Protein AF-A0A356EK25-F1 (afdb_monomer_lite)

pLDDT: mean 81.7, std 11.75, range [41.72, 95.06]

Structure (mmCIF, N/CA/C/O backbone):
data_AF-A0A356EK25-F1
#
_entry.id   AF-A0A356EK25-F1
#
loop_
_atom_site.group_PDB
_atom_site.id
_atom_site.type_symbol
_atom_site.label_atom_id
_atom_site.label_alt_id
_atom_site.label_comp_id
_atom_site.label_asym_id
_atom_site.label_entity_id
_atom_site.label_seq_id
_atom_site.pdbx_PDB_ins_code
_atom_site.Cartn_x
_atom_site.Cartn_y
_atom_site.Cartn_z
_atom_site.occupancy
_atom_site.B_iso_or_equiv
_atom_site.auth_seq_id
_atom_site.auth_comp_id
_atom_site.auth_asym_id
_atom_site.auth_atom_id
_atom_site.pdbx_PDB_model_num
ATOM 1 N N . MET A 1 1 ? -56.259 -15.141 63.882 1.00 41.72 1 MET A N 1
ATOM 2 C CA . MET A 1 1 ? -55.338 -15.863 62.978 1.00 41.72 1 MET A CA 1
ATOM 3 C C . MET A 1 1 ? -54.551 -14.842 62.180 1.00 41.72 1 MET A C 1
ATOM 5 O O . MET A 1 1 ? -55.147 -13.932 61.617 1.00 41.72 1 MET A O 1
ATOM 9 N N . ALA A 1 2 ? -53.227 -14.909 62.293 1.00 43.44 2 ALA A N 1
ATOM 10 C CA . ALA A 1 2 ? -52.304 -13.825 61.994 1.00 43.44 2 ALA A CA 1
ATOM 11 C C . ALA A 1 2 ? -52.227 -13.483 60.498 1.00 43.44 2 ALA A C 1
ATOM 13 O O . ALA A 1 2 ? -52.036 -14.337 59.638 1.00 43.44 2 ALA A O 1
ATOM 14 N N . LYS A 1 3 ? -52.347 -12.184 60.238 1.00 52.53 3 LYS A N 1
ATOM 15 C CA . LYS A 1 3 ? -52.173 -11.490 58.968 1.00 52.53 3 LYS A CA 1
ATOM 16 C C . LYS A 1 3 ? -50.675 -11.207 58.810 1.00 52.53 3 LYS A C 1
ATOM 18 O O . LYS A 1 3 ? -50.206 -10.275 59.442 1.00 52.53 3 LYS A O 1
ATOM 23 N N . ASN A 1 4 ? -49.922 -12.022 58.065 1.00 54.00 4 ASN A N 1
ATOM 24 C CA . ASN A 1 4 ? -48.513 -11.750 57.718 1.00 54.00 4 ASN A CA 1
ATOM 25 C C . ASN A 1 4 ? -48.020 -12.704 56.614 1.00 54.00 4 ASN A C 1
ATOM 27 O O . ASN A 1 4 ? -47.415 -13.727 56.914 1.00 54.00 4 ASN A O 1
ATOM 31 N N . VAL A 1 5 ? -48.274 -12.400 55.334 1.00 54.62 5 VAL A N 1
ATOM 32 C CA . VAL A 1 5 ? -47.714 -13.198 54.212 1.00 54.62 5 VAL A CA 1
ATOM 33 C C . VAL A 1 5 ? -47.009 -12.341 53.142 1.00 54.62 5 VAL A C 1
ATOM 35 O O . VAL A 1 5 ? -46.369 -12.868 52.244 1.00 54.62 5 VAL A O 1
ATOM 38 N N . SER A 1 6 ? -46.987 -11.012 53.252 1.00 53.50 6 SER A N 1
ATOM 39 C CA . SER A 1 6 ? -46.510 -10.156 52.145 1.00 53.50 6 SER A CA 1
ATOM 40 C C . SER A 1 6 ? -45.053 -9.674 52.244 1.00 53.50 6 SER A C 1
ATOM 42 O O . 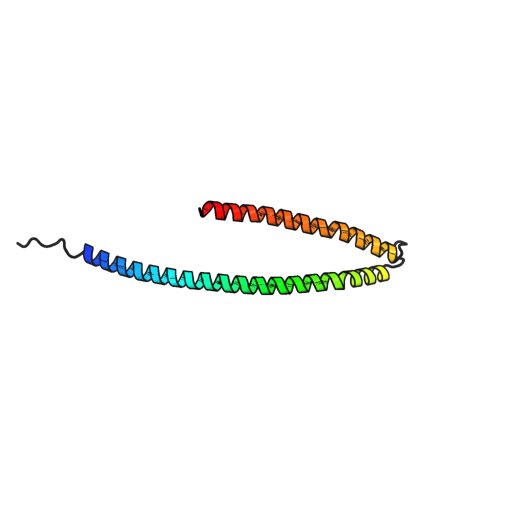SER A 1 6 ? -44.681 -8.756 51.519 1.00 53.50 6 SER A O 1
ATOM 44 N N . ARG A 1 7 ? -44.223 -10.238 53.134 1.00 60.34 7 ARG A N 1
ATOM 45 C CA . ARG A 1 7 ? -42.851 -9.752 53.407 1.00 60.34 7 ARG A CA 1
ATOM 46 C C . ARG A 1 7 ? -41.623 -10.651 53.100 1.00 60.34 7 ARG A C 1
ATOM 48 O O . ARG A 1 7 ? -40.591 -10.361 53.676 1.00 60.34 7 ARG A O 1
ATOM 55 N N . PRO A 1 8 ? -41.616 -11.646 52.184 1.00 60.44 8 PRO A N 1
ATOM 56 C CA . PRO A 1 8 ? -40.331 -12.300 51.853 1.00 60.44 8 PRO A CA 1
ATOM 57 C C . PRO A 1 8 ? -39.922 -12.361 50.371 1.00 60.44 8 PRO A C 1
ATOM 59 O O . PRO A 1 8 ? -38.805 -12.779 50.085 1.00 60.44 8 PRO A O 1
ATOM 62 N N . LEU A 1 9 ? -40.769 -11.970 49.412 1.00 64.38 9 LEU A N 1
ATOM 63 C CA . LEU A 1 9 ? -40.448 -12.126 47.978 1.00 64.38 9 LEU A CA 1
ATOM 64 C C . LEU A 1 9 ? -39.717 -10.915 47.383 1.00 64.38 9 LEU A C 1
ATOM 66 O O . LEU A 1 9 ? -38.782 -11.081 46.607 1.00 64.38 9 LEU A O 1
ATOM 70 N N . PHE A 1 10 ? -40.100 -9.701 47.783 1.00 69.44 10 PHE A N 1
ATOM 71 C CA . PHE A 1 10 ? -39.476 -8.468 47.290 1.00 69.44 10 PHE A CA 1
ATOM 72 C C . PHE A 1 10 ? -38.047 -8.260 47.810 1.00 69.44 10 PHE A C 1
ATOM 74 O O . PHE A 1 10 ? -37.211 -7.739 47.079 1.00 69.44 10 PHE A O 1
ATOM 81 N N . GLU A 1 11 ? -37.746 -8.691 49.039 1.00 73.81 11 GLU A N 1
ATOM 82 C CA . GLU A 1 11 ? -36.382 -8.622 49.587 1.00 73.81 11 GLU A CA 1
ATOM 83 C C . GLU A 1 11 ? -35.440 -9.602 48.876 1.00 73.81 11 GLU A C 1
ATOM 85 O O . GLU A 1 11 ? -34.358 -9.199 48.461 1.00 73.81 11 GLU A O 1
ATOM 90 N N . ARG A 1 12 ? -35.891 -10.840 48.615 1.00 73.00 12 ARG A N 1
ATOM 91 C CA . ARG A 1 12 ? -35.119 -11.834 47.845 1.00 73.00 12 ARG A CA 1
ATOM 92 C C . ARG A 1 12 ? -34.843 -11.383 46.412 1.00 73.00 12 ARG A C 1
ATOM 94 O O . ARG A 1 12 ? -33.711 -11.472 45.954 1.00 73.00 12 ARG A O 1
ATOM 101 N N . LEU A 1 13 ? -35.854 -10.829 45.735 1.00 75.81 13 LEU A N 1
ATOM 102 C CA . LEU A 1 13 ? -35.687 -10.248 44.398 1.00 75.81 13 LEU A CA 1
ATOM 103 C C . LEU A 1 13 ? -34.683 -9.087 44.400 1.00 75.81 13 LEU A C 1
ATOM 105 O O . LEU A 1 13 ? -33.901 -8.953 43.466 1.00 75.81 13 LEU A O 1
ATOM 109 N N . GLY A 1 14 ? -34.681 -8.251 45.442 1.00 80.44 14 GLY A N 1
ATOM 110 C CA . GLY A 1 14 ? -33.730 -7.145 45.576 1.00 80.44 14 GLY A CA 1
ATOM 111 C C . GLY A 1 14 ? -32.283 -7.601 45.798 1.00 80.44 14 GLY A C 1
ATOM 112 O O . GLY A 1 14 ? -31.358 -6.972 45.278 1.00 80.44 14 GLY A O 1
ATOM 113 N N . GLU A 1 15 ? -32.082 -8.689 46.542 1.00 80.50 15 GLU A N 1
ATOM 114 C CA . GLU A 1 15 ? -30.764 -9.297 46.757 1.00 80.50 15 GLU A CA 1
ATOM 115 C C . GLU A 1 15 ? -30.226 -9.966 45.486 1.00 80.50 15 GLU A C 1
ATOM 117 O O . GLU A 1 15 ? -29.091 -9.687 45.094 1.00 80.50 15 GLU A O 1
ATOM 122 N N . GLU A 1 16 ? -31.050 -10.746 44.779 1.00 80.00 16 GLU A N 1
ATOM 123 C CA . GLU A 1 16 ? -30.680 -11.350 43.490 1.00 80.00 16 GLU A CA 1
ATOM 124 C C . GLU A 1 16 ? -30.347 -10.288 42.434 1.00 80.00 16 GLU A C 1
ATOM 126 O O . GLU A 1 16 ? -29.360 -10.423 41.711 1.00 80.00 16 GLU A O 1
ATOM 131 N N . LEU A 1 17 ? -31.097 -9.179 42.381 1.00 83.50 17 LEU A N 1
ATOM 132 C CA . LEU A 1 17 ? -30.823 -8.088 41.440 1.00 83.50 17 LEU A CA 1
ATOM 133 C C . LEU A 1 17 ? -29.478 -7.399 41.721 1.00 83.50 17 LEU A C 1
ATOM 135 O O . LEU A 1 17 ? -28.792 -6.965 40.794 1.00 83.50 17 LEU A O 1
ATOM 139 N N . ARG A 1 18 ? -29.096 -7.268 42.999 1.00 81.62 18 ARG A N 1
ATOM 140 C CA . ARG A 1 18 ? -27.794 -6.707 43.391 1.00 81.62 18 ARG A CA 1
ATOM 141 C C . ARG A 1 18 ? -26.651 -7.656 43.057 1.00 81.62 18 ARG A C 1
ATOM 143 O O . ARG A 1 18 ? -25.629 -7.172 42.575 1.00 81.62 18 ARG A O 1
ATOM 150 N N . ALA A 1 19 ? -26.837 -8.958 43.267 1.00 82.50 19 ALA A N 1
ATOM 151 C CA . ALA A 1 19 ? -25.866 -9.976 42.878 1.00 82.50 19 ALA A CA 1
ATOM 152 C C . ALA A 1 19 ? -25.658 -9.983 41.353 1.00 82.50 19 ALA A C 1
ATOM 154 O O . ALA A 1 19 ? -24.533 -9.784 40.898 1.00 82.50 19 ALA A O 1
ATOM 155 N N . LEU A 1 20 ? -26.742 -10.034 40.566 1.00 81.25 20 LEU A N 1
ATOM 156 C CA . LEU A 1 20 ? -26.676 -9.957 39.101 1.00 81.25 20 LEU A CA 1
ATOM 157 C C . LEU A 1 20 ? -26.027 -8.661 38.611 1.00 81.25 20 LEU A C 1
ATOM 159 O O . LEU A 1 20 ? -25.274 -8.667 37.641 1.00 81.25 20 LEU A O 1
ATOM 163 N N . ARG A 1 21 ? -26.314 -7.525 39.258 1.00 84.12 21 ARG A N 1
ATOM 164 C CA . ARG A 1 21 ? -25.692 -6.244 38.903 1.00 84.12 21 ARG A CA 1
ATOM 165 C C . ARG A 1 21 ? -24.197 -6.234 39.221 1.00 84.12 21 ARG A C 1
ATOM 167 O O . ARG A 1 21 ? -23.445 -5.627 38.464 1.00 84.12 21 ARG A O 1
ATOM 174 N N . GLY A 1 22 ? -23.780 -6.881 40.308 1.00 84.31 22 GLY A N 1
ATOM 175 C CA . GLY A 1 22 ? -22.371 -7.086 40.646 1.00 84.31 22 GLY A CA 1
ATOM 176 C C . GLY A 1 22 ? -21.654 -7.917 39.583 1.00 84.31 22 GLY A C 1
ATOM 177 O O . GLY A 1 22 ? -20.653 -7.464 39.037 1.00 84.31 22 GLY A O 1
ATOM 178 N N . GLU A 1 23 ? -22.236 -9.055 39.202 1.00 82.31 23 GLU A N 1
ATOM 179 C CA . GLU A 1 23 ? -21.705 -9.940 38.155 1.00 82.31 23 GLU A CA 1
ATOM 180 C C . GLU A 1 23 ? -21.665 -9.256 36.779 1.00 82.31 23 GLU A C 1
ATOM 182 O O . GLU A 1 23 ? -20.677 -9.346 36.047 1.00 82.31 23 GLU A O 1
ATOM 187 N N . LEU A 1 24 ? -22.711 -8.501 36.428 1.00 82.56 24 LEU A N 1
ATOM 188 C CA . LEU A 1 24 ? -22.745 -7.707 35.201 1.00 82.56 24 LEU A CA 1
ATOM 189 C C . LEU A 1 24 ? -21.677 -6.613 35.219 1.00 82.56 24 LEU A C 1
ATOM 191 O O . LEU A 1 24 ? -20.983 -6.437 34.219 1.00 82.56 24 LEU A O 1
ATOM 195 N N . ALA A 1 25 ? -21.504 -5.909 36.338 1.00 85.25 25 ALA A N 1
ATOM 196 C CA . ALA A 1 25 ? -20.472 -4.887 36.472 1.00 85.25 25 ALA A CA 1
ATOM 197 C C . ALA A 1 25 ? -19.062 -5.482 36.330 1.00 85.25 25 ALA A C 1
ATOM 199 O O . ALA A 1 25 ? -18.237 -4.909 35.620 1.00 85.25 25 ALA A O 1
ATOM 200 N N . GLU A 1 26 ? -18.805 -6.650 36.922 1.00 84.62 26 GLU A N 1
ATOM 201 C CA . GLU A 1 26 ? -17.543 -7.379 36.755 1.00 84.62 26 GLU A CA 1
ATOM 202 C C . GLU A 1 26 ? -17.324 -7.831 35.309 1.00 84.62 26 GLU A C 1
ATOM 204 O O . GLU A 1 26 ? -16.253 -7.605 34.741 1.00 84.62 26 GLU A O 1
ATOM 209 N N . SER A 1 27 ? -18.349 -8.399 34.668 1.00 81.25 27 SER A N 1
ATOM 210 C CA . SER A 1 27 ? -18.258 -8.845 33.274 1.00 81.25 27 SER A CA 1
ATOM 211 C C . SER A 1 27 ? -18.005 -7.684 32.301 1.00 81.25 27 SER A C 1
ATOM 213 O O . SER A 1 27 ? -17.213 -7.814 31.363 1.00 81.25 27 SER A O 1
ATOM 215 N N . VAL A 1 28 ? -18.618 -6.520 32.545 1.00 89.19 28 VAL A N 1
ATOM 216 C CA . VAL A 1 28 ? -18.401 -5.293 31.770 1.00 89.19 28 VAL A CA 1
ATOM 217 C C . VAL A 1 28 ? -17.009 -4.728 32.035 1.00 89.19 28 VAL A C 1
ATOM 219 O O . VAL A 1 28 ? -16.330 -4.349 31.083 1.00 89.19 28 VAL A O 1
ATOM 222 N N . ALA A 1 29 ? -16.545 -4.720 33.287 1.00 89.44 29 ALA 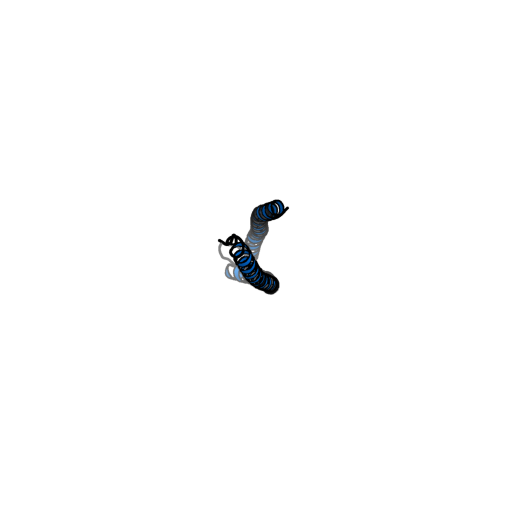A N 1
ATOM 223 C CA . ALA A 1 29 ? -15.201 -4.266 33.633 1.00 89.44 29 ALA A CA 1
ATOM 224 C C . ALA A 1 29 ? -14.120 -5.125 32.954 1.00 89.44 29 ALA A C 1
ATOM 226 O O . ALA A 1 29 ? -13.173 -4.581 32.385 1.00 89.44 29 ALA A O 1
ATOM 227 N N . LEU A 1 30 ? -14.292 -6.449 32.937 1.00 84.00 30 LEU A N 1
ATOM 228 C CA . LEU A 1 30 ? -13.394 -7.376 32.243 1.00 84.00 30 LEU A CA 1
ATOM 229 C C . LEU A 1 30 ? -13.404 -7.160 30.725 1.00 84.00 30 LEU A C 1
ATOM 231 O O . LEU A 1 30 ? -12.341 -7.074 30.107 1.00 84.00 30 LEU A O 1
ATOM 235 N N . ARG A 1 31 ? -14.586 -7.008 30.115 1.00 88.12 31 ARG A N 1
ATOM 236 C CA . ARG A 1 31 ? -14.704 -6.707 28.677 1.00 88.12 31 ARG A CA 1
ATOM 237 C C . ARG A 1 31 ? -14.099 -5.354 28.316 1.00 88.12 31 ARG A C 1
ATOM 239 O O . ARG A 1 31 ? -13.472 -5.232 27.269 1.00 88.12 31 ARG A O 1
ATOM 246 N N . TRP A 1 32 ? -14.232 -4.363 29.191 1.00 88.19 32 TRP A N 1
ATOM 247 C CA . TRP A 1 32 ? -13.614 -3.054 29.017 1.00 88.19 32 TRP A CA 1
ATOM 248 C C . TRP A 1 32 ? -12.087 -3.128 29.091 1.00 88.19 32 TRP A C 1
ATOM 250 O O . TRP A 1 32 ? -11.397 -2.565 28.243 1.00 88.19 32 TRP A O 1
ATOM 260 N N . GLN A 1 33 ? -11.544 -3.865 30.064 1.00 88.38 33 GLN A N 1
ATOM 261 C CA . GLN A 1 33 ? -10.100 -4.078 30.178 1.00 88.38 33 GLN A CA 1
ATOM 262 C C . GLN A 1 33 ? -9.531 -4.792 28.947 1.00 88.38 33 GLN A C 1
ATOM 264 O O . GLN A 1 33 ? -8.494 -4.368 28.437 1.00 88.38 33 GLN A O 1
ATOM 269 N N . LEU A 1 34 ? -10.227 -5.815 28.438 1.00 88.94 34 LEU A N 1
ATOM 270 C CA . LEU A 1 34 ? -9.872 -6.495 27.190 1.00 88.94 34 LEU A CA 1
ATOM 271 C C . LEU A 1 34 ? -9.883 -5.536 25.998 1.00 88.94 34 LEU A C 1
ATOM 273 O O . LEU A 1 34 ? -8.879 -5.452 25.296 1.00 88.94 34 LEU A O 1
ATOM 277 N N . ALA A 1 35 ? -10.952 -4.754 25.826 1.00 84.62 35 ALA A N 1
ATOM 278 C CA . ALA A 1 35 ? -11.062 -3.789 24.734 1.00 84.62 35 ALA A CA 1
ATOM 279 C C . ALA A 1 35 ? -9.925 -2.751 24.761 1.00 84.62 35 ALA A C 1
ATOM 281 O O . ALA A 1 35 ? -9.316 -2.455 23.735 1.00 84.62 35 ALA A O 1
ATOM 282 N N . VAL A 1 36 ? -9.573 -2.230 25.941 1.00 89.50 36 VAL A N 1
ATOM 283 C CA . VAL A 1 36 ? -8.452 -1.287 26.092 1.00 89.50 36 VAL A CA 1
ATOM 284 C C . VAL A 1 36 ? -7.114 -1.941 25.735 1.00 89.50 36 VAL 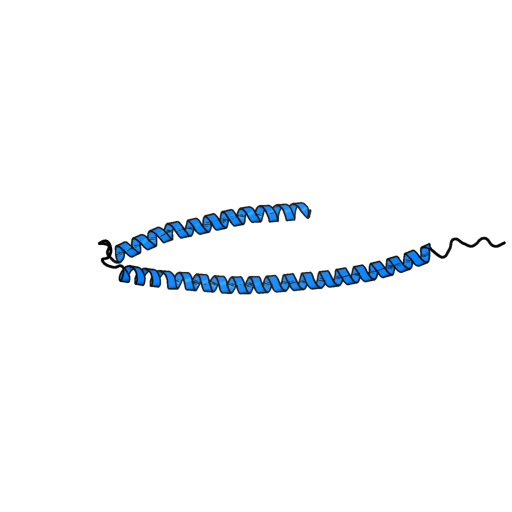A C 1
ATOM 286 O O . VAL A 1 36 ? -6.245 -1.291 25.144 1.00 89.50 36 VAL A O 1
ATOM 289 N N . LEU A 1 37 ? -6.919 -3.209 26.103 1.00 83.88 37 LEU A N 1
ATOM 290 C CA . LEU A 1 37 ? -5.692 -3.938 25.795 1.00 83.88 37 LEU A CA 1
ATOM 291 C C . LEU A 1 37 ? -5.572 -4.230 24.294 1.00 83.88 37 LEU A C 1
ATOM 293 O O . LEU A 1 37 ? -4.494 -4.056 23.724 1.00 83.88 37 LEU A O 1
ATOM 297 N N . GLU A 1 38 ? -6.680 -4.618 23.665 1.00 85.94 38 GLU A N 1
ATOM 298 C CA . GLU A 1 38 ? -6.784 -4.889 22.233 1.00 85.94 38 GLU A CA 1
ATOM 299 C C . GLU A 1 38 ? -6.485 -3.624 21.422 1.00 85.94 38 GLU A C 1
ATOM 301 O O . GLU A 1 38 ? -5.580 -3.641 20.593 1.00 85.94 38 GLU A O 1
ATOM 306 N N . ILE A 1 39 ? -7.076 -2.479 21.787 1.00 82.88 39 ILE A N 1
ATOM 307 C CA . ILE A 1 39 ? -6.781 -1.179 21.157 1.00 82.88 39 ILE A CA 1
ATOM 308 C C . ILE A 1 39 ? -5.289 -0.825 21.263 1.00 82.88 39 ILE A C 1
ATOM 310 O O . ILE A 1 39 ? -4.675 -0.374 20.292 1.00 82.88 39 ILE A O 1
ATOM 314 N N . LYS A 1 40 ? -4.663 -1.020 22.432 1.00 83.75 40 LYS A N 1
ATOM 315 C CA . LYS A 1 40 ? -3.224 -0.748 22.604 1.00 83.75 40 LYS A CA 1
ATOM 316 C C . LYS A 1 40 ? -2.361 -1.671 21.746 1.00 83.75 40 LYS A C 1
ATOM 318 O O . LYS A 1 40 ? -1.340 -1.227 21.211 1.00 83.75 40 LYS A O 1
ATOM 323 N N . ASN A 1 41 ? -2.743 -2.940 21.636 1.00 82.88 41 ASN A N 1
ATOM 324 C CA . ASN A 1 41 ? -2.028 -3.908 20.820 1.00 82.88 41 ASN A CA 1
ATOM 325 C C . ASN A 1 41 ? -2.181 -3.597 19.326 1.00 82.88 41 ASN A C 1
ATOM 327 O O . ASN A 1 41 ? -1.181 -3.569 18.611 1.00 82.88 41 ASN A O 1
ATOM 331 N N . ASP A 1 42 ? -3.385 -3.245 18.884 1.00 80.69 42 ASP A N 1
ATOM 332 C CA . ASP A 1 42 ? -3.677 -2.847 17.508 1.00 80.69 42 ASP A CA 1
ATOM 333 C C . ASP A 1 42 ? -2.899 -1.598 17.101 1.00 80.69 42 ASP A C 1
ATOM 335 O O . ASP A 1 42 ? -2.322 -1.549 16.015 1.00 80.69 42 ASP A O 1
ATOM 339 N N . LEU A 1 43 ? -2.778 -0.611 17.993 1.00 79.88 43 LEU A N 1
ATOM 340 C CA . LEU A 1 43 ? -1.934 0.562 17.757 1.00 79.88 43 LEU A CA 1
ATOM 341 C C . LEU A 1 43 ? -0.454 0.183 17.603 1.00 79.88 43 LEU A C 1
ATOM 343 O O . LEU A 1 43 ? 0.251 0.720 16.742 1.00 79.88 43 LEU A O 1
ATOM 347 N N . ARG A 1 44 ? 0.037 -0.754 18.421 1.00 82.62 44 ARG A N 1
ATOM 348 C CA . ARG A 1 44 ? 1.426 -1.225 18.350 1.00 82.62 44 ARG A CA 1
ATOM 349 C C . ARG A 1 44 ? 1.691 -2.015 17.066 1.00 82.62 44 ARG A C 1
ATOM 351 O O . ARG A 1 44 ? 2.713 -1.767 16.420 1.00 82.62 44 ARG A O 1
ATOM 358 N N . LEU A 1 45 ? 0.785 -2.917 16.692 1.00 79.38 45 LEU A N 1
ATOM 359 C CA . LEU A 1 45 ? 0.838 -3.678 15.444 1.00 79.38 45 LEU A CA 1
ATOM 360 C C . LEU A 1 45 ? 0.738 -2.749 14.235 1.00 79.38 45 LEU A C 1
ATOM 362 O O . LEU A 1 45 ? 1.550 -2.855 13.319 1.00 79.38 45 LEU A O 1
ATOM 366 N N . GLY A 1 46 ? -0.167 -1.771 14.277 1.00 83.69 46 GLY A N 1
ATOM 367 C CA . GLY A 1 46 ? -0.297 -0.734 13.259 1.00 83.69 46 GLY A CA 1
ATOM 368 C C . GLY A 1 46 ? 1.003 0.044 13.063 1.00 83.69 46 GLY A C 1
ATOM 369 O O . GLY A 1 46 ? 1.439 0.241 11.929 1.00 83.69 46 GLY A O 1
ATOM 370 N N . ARG A 1 47 ? 1.695 0.407 14.153 1.00 86.25 47 ARG A N 1
ATOM 371 C CA . ARG A 1 47 ? 3.006 1.070 14.078 1.00 86.25 47 ARG A CA 1
ATOM 372 C C . ARG A 1 47 ? 4.076 0.179 13.448 1.00 86.25 47 ARG A C 1
ATOM 374 O O . ARG A 1 47 ? 4.822 0.644 12.592 1.00 86.25 47 ARG A O 1
ATOM 38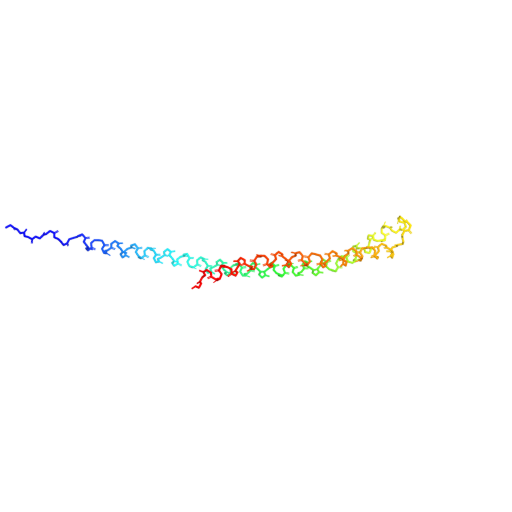1 N N . GLN A 1 48 ? 4.181 -1.080 13.875 1.00 87.62 48 GLN A N 1
ATOM 382 C CA . GLN A 1 48 ? 5.165 -2.019 13.323 1.00 87.62 48 GLN A CA 1
ATOM 383 C C . GLN A 1 48 ? 4.913 -2.290 11.840 1.00 87.62 48 GLN A C 1
ATOM 385 O O . GLN A 1 48 ? 5.852 -2.252 11.047 1.00 87.62 48 GLN A O 1
ATOM 390 N N . PHE A 1 49 ? 3.650 -2.485 11.463 1.00 88.75 49 PHE A N 1
ATOM 391 C CA . PHE A 1 49 ? 3.241 -2.634 10.076 1.00 88.75 49 PHE A CA 1
ATOM 392 C C . PHE A 1 49 ? 3.585 -1.389 9.255 1.00 88.75 49 PHE A C 1
ATOM 394 O O . PHE A 1 49 ? 4.157 -1.520 8.179 1.00 88.75 49 PHE A O 1
ATOM 401 N N . ALA A 1 50 ? 3.316 -0.185 9.769 1.00 87.44 50 ALA A N 1
ATOM 402 C CA . ALA A 1 50 ? 3.652 1.061 9.083 1.00 87.44 50 ALA A CA 1
ATOM 403 C C . ALA A 1 50 ? 5.164 1.212 8.854 1.00 87.44 50 ALA A C 1
ATOM 405 O O . ALA A 1 50 ? 5.582 1.581 7.758 1.00 87.44 50 ALA A O 1
ATOM 406 N N . ILE A 1 51 ? 5.988 0.881 9.854 1.00 89.75 51 ILE A N 1
ATOM 407 C CA . ILE A 1 51 ? 7.453 0.902 9.722 1.00 89.75 51 ILE A CA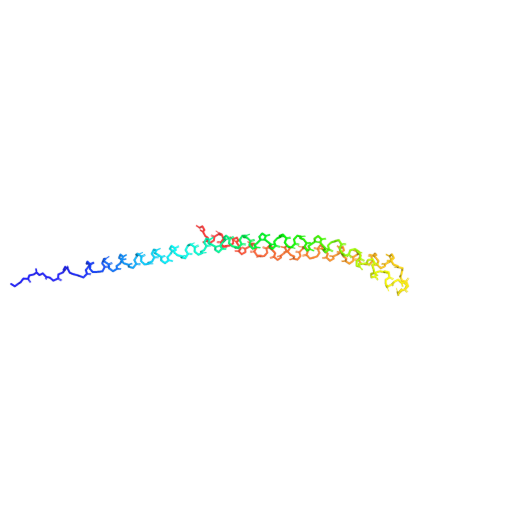 1
ATOM 408 C C . ILE A 1 51 ? 7.911 -0.129 8.683 1.00 89.75 51 ILE A C 1
ATOM 410 O O . ILE A 1 51 ? 8.675 0.212 7.783 1.00 89.75 51 ILE A O 1
ATOM 414 N N . ALA A 1 52 ? 7.428 -1.371 8.769 1.00 91.56 52 ALA A N 1
ATOM 415 C CA . ALA A 1 52 ? 7.784 -2.427 7.823 1.00 91.56 52 ALA A CA 1
ATOM 416 C C . ALA A 1 52 ? 7.352 -2.077 6.389 1.00 91.56 52 ALA A C 1
ATOM 418 O O . ALA A 1 52 ? 8.127 -2.251 5.450 1.00 91.56 52 ALA A O 1
ATOM 419 N N . ALA A 1 53 ? 6.152 -1.519 6.224 1.00 88.94 53 ALA A N 1
ATOM 420 C CA . ALA A 1 53 ? 5.649 -1.038 4.946 1.00 88.94 53 ALA A CA 1
ATOM 421 C C . ALA A 1 53 ? 6.512 0.106 4.396 1.00 88.94 53 ALA A C 1
ATOM 423 O O . ALA A 1 53 ? 6.861 0.085 3.220 1.00 88.94 53 ALA A O 1
ATOM 424 N N . ALA A 1 54 ? 6.913 1.067 5.233 1.00 89.38 54 ALA A N 1
ATOM 425 C CA . ALA A 1 54 ? 7.802 2.150 4.821 1.00 89.38 54 ALA A CA 1
ATOM 426 C C . ALA A 1 54 ? 9.163 1.618 4.344 1.00 89.38 54 ALA A C 1
ATOM 428 O O . ALA A 1 54 ? 9.631 2.004 3.274 1.00 89.38 54 ALA A O 1
ATOM 429 N N . VAL A 1 55 ? 9.768 0.685 5.086 1.00 93.12 55 VAL A N 1
ATOM 430 C CA . VAL A 1 55 ? 11.028 0.034 4.687 1.00 93.12 55 VAL A CA 1
ATOM 431 C C . VAL A 1 55 ? 10.863 -0.724 3.370 1.00 93.12 55 VAL A C 1
ATOM 433 O O . VAL A 1 55 ? 11.692 -0.568 2.475 1.00 93.12 55 VAL A O 1
ATOM 436 N N . ALA A 1 56 ? 9.784 -1.494 3.214 1.00 91.00 56 ALA A N 1
ATOM 437 C CA . ALA A 1 56 ? 9.497 -2.224 1.982 1.00 91.00 56 ALA A CA 1
ATOM 438 C C . ALA A 1 56 ? 9.314 -1.283 0.780 1.00 91.00 56 ALA A C 1
ATOM 440 O O . ALA A 1 56 ? 9.820 -1.571 -0.302 1.00 91.00 56 ALA A O 1
ATOM 441 N N . VAL A 1 57 ? 8.648 -0.139 0.968 1.00 90.06 57 VAL A N 1
ATOM 442 C CA . VAL A 1 57 ? 8.502 0.892 -0.071 1.00 90.06 57 VAL A CA 1
ATOM 443 C C . VAL A 1 57 ? 9.860 1.476 -0.452 1.00 90.06 57 VAL A C 1
ATOM 445 O O . VAL A 1 57 ? 10.157 1.568 -1.640 1.00 90.06 57 VAL A O 1
ATOM 448 N N . VAL A 1 58 ? 10.703 1.825 0.524 1.00 92.88 58 VAL A N 1
ATOM 449 C CA . VAL A 1 58 ? 12.049 2.357 0.259 1.00 92.88 58 VAL A CA 1
ATOM 450 C C . VAL A 1 58 ? 12.897 1.333 -0.494 1.00 92.88 58 VAL A C 1
ATOM 452 O O . VAL A 1 58 ? 13.469 1.670 -1.526 1.00 92.88 58 VAL A O 1
ATOM 455 N N . MET A 1 59 ? 12.935 0.081 -0.029 1.00 91.88 59 MET A N 1
ATOM 456 C CA . MET A 1 59 ? 13.661 -0.997 -0.708 1.00 91.88 59 MET A CA 1
ATOM 457 C C . MET A 1 59 ? 13.128 -1.257 -2.118 1.00 91.88 59 MET A C 1
ATOM 459 O O . MET A 1 59 ? 13.908 -1.443 -3.049 1.00 91.88 59 MET A O 1
ATOM 463 N N . GLY A 1 60 ? 11.808 -1.244 -2.297 1.00 90.50 60 GLY A N 1
ATOM 464 C CA . GLY A 1 60 ? 11.188 -1.388 -3.608 1.00 90.50 60 GLY A CA 1
ATOM 465 C C . GLY A 1 60 ? 11.602 -0.261 -4.551 1.00 90.50 60 GLY A C 1
ATOM 466 O O . GLY A 1 60 ? 12.048 -0.528 -5.663 1.00 90.50 60 GLY A O 1
ATOM 467 N N . LEU A 1 61 ? 11.524 0.992 -4.098 1.00 89.94 61 LEU A N 1
ATOM 468 C CA . LEU A 1 61 ? 11.885 2.164 -4.899 1.00 89.94 61 LEU A CA 1
ATOM 469 C C . LEU A 1 61 ? 13.373 2.208 -5.268 1.00 89.94 61 LEU A C 1
ATOM 471 O O . LEU A 1 61 ? 13.702 2.712 -6.338 1.00 89.94 61 LEU A O 1
ATOM 475 N N . THR A 1 62 ? 14.266 1.681 -4.427 1.00 90.38 62 THR A N 1
ATOM 476 C CA . THR A 1 62 ? 15.706 1.637 -4.729 1.00 90.38 62 THR A CA 1
ATOM 477 C C . THR A 1 62 ? 16.097 0.444 -5.600 1.00 90.38 62 THR A C 1
ATOM 479 O O . THR A 1 62 ? 16.974 0.578 -6.453 1.00 90.38 62 THR A O 1
ATOM 482 N N . ALA A 1 63 ? 15.447 -0.711 -5.437 1.00 91.62 63 ALA A N 1
ATOM 483 C CA . ALA A 1 63 ? 15.739 -1.910 -6.224 1.00 91.62 63 ALA A CA 1
ATOM 484 C C . ALA A 1 63 ? 15.126 -1.864 -7.634 1.00 91.62 63 ALA A C 1
ATOM 486 O O . ALA A 1 63 ? 15.703 -2.400 -8.582 1.00 91.62 63 ALA A O 1
ATOM 487 N N . LEU A 1 64 ? 13.967 -1.221 -7.790 1.00 90.38 64 LEU A N 1
ATOM 488 C CA . LEU A 1 64 ? 13.214 -1.215 -9.042 1.00 90.38 64 LEU A CA 1
ATOM 489 C C . LEU A 1 64 ? 13.993 -0.606 -10.228 1.00 90.38 64 LEU A C 1
ATOM 491 O O . LEU A 1 64 ? 14.013 -1.242 -11.280 1.00 90.38 64 LEU A O 1
ATOM 495 N N . PRO A 1 65 ? 14.692 0.543 -10.108 1.00 90.00 65 PRO A N 1
ATOM 496 C CA . PRO A 1 65 ? 15.481 1.092 -11.211 1.00 90.00 65 PRO A CA 1
ATOM 497 C C . PRO A 1 65 ? 16.617 0.163 -11.649 1.00 90.00 65 PRO A C 1
ATOM 499 O O . PRO A 1 65 ? 16.850 0.004 -12.845 1.00 90.00 65 PRO A O 1
ATOM 502 N N . LEU A 1 66 ? 17.290 -0.491 -10.693 1.00 91.25 66 LEU A N 1
ATOM 503 C CA . LEU A 1 66 ? 18.359 -1.452 -10.979 1.00 91.25 66 LEU A CA 1
ATOM 504 C C . LEU A 1 66 ? 17.819 -2.675 -11.725 1.00 91.25 66 LEU A C 1
ATOM 506 O O . LEU A 1 66 ? 18.417 -3.112 -12.706 1.00 91.25 66 LEU A O 1
ATOM 510 N N . LEU A 1 67 ? 16.664 -3.191 -11.299 1.00 91.44 67 LEU A N 1
ATOM 511 C CA . LEU A 1 67 ? 15.986 -4.300 -11.966 1.00 91.44 67 LEU A CA 1
ATOM 512 C C . LEU A 1 67 ? 15.597 -3.934 -13.406 1.00 91.44 67 LEU A C 1
ATOM 514 O O . LEU A 1 67 ? 15.854 -4.705 -14.328 1.00 91.44 67 LEU A O 1
ATOM 518 N N . LEU A 1 68 ? 15.006 -2.753 -13.609 1.00 91.62 68 LEU A N 1
ATOM 519 C CA . LEU A 1 68 ? 14.603 -2.279 -14.935 1.00 91.62 68 LEU A CA 1
ATOM 520 C C . LEU A 1 68 ? 15.807 -2.044 -15.850 1.00 91.62 68 LEU A C 1
ATOM 522 O O . LEU A 1 68 ? 15.739 -2.385 -17.028 1.00 91.62 68 LEU A O 1
ATOM 526 N N . ALA A 1 69 ? 16.912 -1.519 -15.319 1.00 89.44 69 ALA A N 1
ATOM 527 C CA . ALA A 1 69 ? 18.154 -1.356 -16.068 1.00 89.44 69 ALA A CA 1
ATOM 528 C C . ALA A 1 69 ? 18.765 -2.707 -16.465 1.00 89.44 69 ALA A C 1
ATOM 530 O O . ALA A 1 69 ? 19.115 -2.901 -17.629 1.00 89.44 69 ALA A O 1
ATOM 531 N N . ALA A 1 70 ? 18.829 -3.663 -15.536 1.00 91.19 70 ALA A N 1
ATOM 532 C CA . ALA A 1 70 ? 19.306 -5.013 -15.825 1.00 91.19 70 ALA A CA 1
ATOM 533 C C . ALA A 1 70 ? 18.435 -5.707 -16.885 1.00 91.19 70 ALA A C 1
ATOM 535 O O . ALA A 1 70 ? 18.956 -6.328 -17.811 1.00 91.19 70 ALA A O 1
ATOM 536 N N . LEU A 1 71 ? 17.111 -5.554 -16.793 1.00 89.31 71 LEU A N 1
ATOM 537 C CA . LEU A 1 71 ? 16.168 -6.116 -17.755 1.00 89.31 71 LEU A CA 1
ATOM 538 C C . LEU A 1 71 ? 16.282 -5.446 -19.130 1.00 89.31 71 LEU A C 1
ATOM 540 O O . LEU A 1 71 ? 16.278 -6.137 -20.145 1.00 89.31 71 LEU A O 1
ATOM 544 N N . ALA A 1 72 ? 16.426 -4.121 -19.171 1.00 90.25 72 ALA A N 1
ATOM 545 C CA . ALA A 1 72 ? 16.638 -3.378 -20.409 1.00 90.25 72 ALA A CA 1
ATOM 546 C C . ALA A 1 72 ? 17.930 -3.806 -21.111 1.00 90.25 72 ALA A C 1
ATOM 548 O O . ALA A 1 72 ? 17.949 -3.921 -22.333 1.00 90.25 72 ALA A O 1
ATOM 549 N N . HIS A 1 73 ? 18.984 -4.098 -20.346 1.00 88.81 73 HIS A N 1
ATOM 550 C CA . HIS A 1 73 ? 20.235 -4.596 -20.904 1.00 88.81 73 HIS A CA 1
ATOM 551 C C . HIS A 1 73 ? 20.124 -6.055 -21.374 1.00 88.81 73 HIS A C 1
ATOM 553 O O . HIS A 1 73 ? 20.625 -6.403 -22.437 1.00 88.81 73 HIS A O 1
ATOM 559 N N . ALA A 1 74 ? 19.393 -6.904 -20.647 1.00 89.44 74 ALA A N 1
ATOM 560 C CA . ALA A 1 74 ? 19.126 -8.284 -21.063 1.00 89.44 74 ALA A CA 1
ATOM 561 C C . ALA A 1 74 ? 18.237 -8.385 -22.321 1.00 89.44 74 ALA A C 1
ATOM 563 O O . ALA A 1 74 ? 18.246 -9.404 -23.016 1.00 89.44 74 ALA A O 1
ATOM 564 N N . LEU A 1 75 ? 17.445 -7.349 -22.6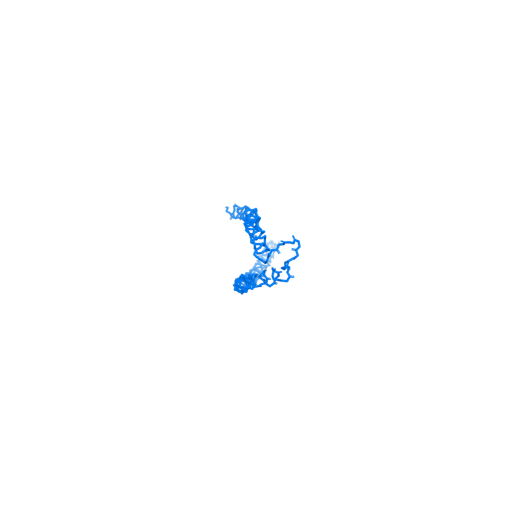00 1.00 87.94 75 LEU A N 1
ATOM 565 C CA . LEU A 1 75 ? 16.591 -7.236 -23.782 1.00 87.94 75 LEU A CA 1
ATOM 566 C C . LEU A 1 75 ? 17.225 -6.392 -24.895 1.00 87.94 75 LEU A C 1
ATOM 568 O O . LEU A 1 75 ? 16.588 -6.185 -25.929 1.00 87.94 75 LEU A O 1
ATOM 572 N N . ASP A 1 76 ? 18.455 -5.918 -24.706 1.00 85.94 76 ASP A N 1
ATOM 573 C CA . ASP A 1 76 ? 19.129 -5.059 -25.672 1.00 85.94 76 ASP A CA 1
ATOM 574 C C . ASP A 1 76 ? 19.261 -5.763 -27.032 1.00 85.94 76 ASP A C 1
ATOM 576 O O . ASP A 1 76 ? 19.608 -6.944 -27.121 1.00 85.94 76 ASP A O 1
ATOM 580 N N . GLY A 1 77 ? 18.885 -5.062 -28.101 1.00 78.44 77 GLY A N 1
ATOM 581 C CA . GLY A 1 77 ? 18.838 -5.606 -29.459 1.00 78.44 77 GLY A CA 1
ATOM 582 C C . GLY A 1 77 ? 17.638 -6.515 -29.761 1.00 78.44 77 GLY A C 1
ATOM 583 O O . GLY A 1 77 ? 17.396 -6.833 -30.929 1.00 78.44 77 GLY A O 1
ATOM 584 N N . ARG A 1 78 ? 16.820 -6.901 -28.769 1.00 77.69 78 ARG A N 1
ATOM 585 C CA . ARG A 1 78 ? 15.538 -7.571 -29.045 1.00 77.69 78 ARG A CA 1
ATOM 586 C C . ARG A 1 78 ? 14.529 -6.567 -29.590 1.00 77.69 78 ARG A C 1
ATOM 588 O O . ARG A 1 78 ? 14.437 -5.440 -29.116 1.00 77.69 78 ARG A O 1
ATOM 595 N N . LEU A 1 79 ? 13.760 -6.996 -30.594 1.00 79.00 79 LEU A N 1
ATOM 596 C CA . LEU A 1 79 ? 12.790 -6.162 -31.324 1.00 79.00 79 LEU A CA 1
ATOM 597 C C . LEU A 1 79 ? 13.408 -4.936 -32.033 1.00 79.00 79 LEU A C 1
ATOM 599 O O . LEU A 1 79 ? 12.676 -4.029 -32.415 1.00 79.00 79 LEU A O 1
ATOM 603 N N . GLY A 1 80 ? 14.736 -4.893 -32.216 1.00 83.69 80 GLY A N 1
ATOM 604 C CA . GLY A 1 80 ? 15.431 -3.742 -32.809 1.00 83.69 80 GLY A CA 1
ATOM 605 C C . GLY A 1 80 ? 15.498 -2.509 -31.898 1.00 83.69 80 GLY A C 1
ATOM 606 O O . GLY A 1 80 ? 15.858 -1.428 -32.359 1.00 83.69 80 GLY A O 1
ATOM 607 N N . LEU A 1 81 ? 15.149 -2.658 -30.617 1.00 84.62 81 LEU A N 1
ATOM 608 C CA . LEU A 1 81 ? 15.206 -1.593 -29.620 1.00 84.62 81 LEU A CA 1
ATOM 609 C C . LEU A 1 81 ? 16.540 -1.636 -28.873 1.00 84.62 81 LEU A C 1
ATOM 611 O O . LEU A 1 81 ? 17.012 -2.702 -28.478 1.00 84.62 81 LEU A O 1
ATOM 615 N N . SER A 1 82 ? 17.123 -0.459 -28.646 1.00 88.56 82 SER A N 1
ATOM 616 C CA . SER A 1 82 ? 18.271 -0.306 -27.753 1.00 88.56 82 SER A CA 1
ATOM 617 C C . SER A 1 82 ? 17.840 -0.387 -26.285 1.00 88.56 82 SER A C 1
ATOM 619 O O . SER A 1 82 ? 16.670 -0.157 -25.955 1.00 88.56 82 SER A O 1
ATOM 621 N N . ALA A 1 83 ? 18.790 -0.620 -25.380 1.00 84.12 83 ALA A N 1
ATOM 622 C CA . ALA A 1 83 ? 18.565 -0.558 -23.933 1.00 84.12 83 ALA A CA 1
ATOM 623 C C . ALA A 1 83 ? 17.863 0.748 -23.491 1.00 84.12 83 ALA A C 1
ATOM 625 O O . ALA A 1 83 ? 16.997 0.729 -22.617 1.00 84.12 83 ALA A O 1
ATOM 626 N N . GLY A 1 84 ? 18.167 1.878 -24.143 1.00 87.31 84 GLY A N 1
ATOM 627 C CA . GLY A 1 84 ? 17.480 3.152 -23.903 1.00 87.31 84 GLY A CA 1
ATOM 628 C C . GLY A 1 84 ? 15.997 3.130 -24.294 1.00 87.31 84 GLY A C 1
ATOM 629 O O . GLY A 1 84 ? 15.162 3.669 -23.568 1.00 87.31 84 GLY A O 1
ATOM 630 N N . GLY A 1 85 ? 15.648 2.458 -25.395 1.00 88.06 85 GLY A N 1
ATOM 631 C CA . GLY A 1 85 ? 14.258 2.260 -25.816 1.00 88.06 85 GLY A CA 1
ATOM 632 C C . GLY A 1 85 ? 13.460 1.406 -24.827 1.00 88.06 85 GLY A C 1
ATOM 633 O O . GLY A 1 85 ? 12.327 1.749 -24.487 1.00 88.06 85 GLY A O 1
ATOM 634 N N . TRP A 1 86 ? 14.071 0.347 -24.291 1.00 89.25 86 TRP A N 1
ATOM 635 C CA . TRP A 1 86 ? 13.463 -0.472 -23.237 1.00 89.25 86 TRP A CA 1
ATOM 636 C C . TRP A 1 86 ? 13.252 0.302 -21.934 1.00 89.25 86 TRP A C 1
ATOM 638 O O . TRP A 1 86 ? 12.180 0.211 -21.336 1.00 89.25 86 TRP A O 1
ATOM 648 N N . LEU A 1 87 ? 14.227 1.116 -21.519 1.00 90.31 87 LEU A N 1
ATOM 649 C CA . LEU A 1 87 ? 14.094 1.985 -20.346 1.00 90.31 87 LEU A CA 1
ATOM 650 C C . LEU A 1 87 ? 12.959 3.005 -20.502 1.00 90.31 87 LEU A C 1
ATOM 652 O O . LEU A 1 87 ? 12.196 3.209 -19.558 1.00 90.31 87 LEU A O 1
ATOM 656 N N . LEU A 1 88 ? 12.808 3.606 -21.687 1.00 91.38 88 LEU A N 1
ATOM 657 C CA . LEU A 1 88 ? 11.692 4.510 -21.983 1.00 91.38 88 LEU A CA 1
ATOM 658 C C . LEU A 1 88 ? 10.341 3.795 -21.900 1.00 91.38 88 LEU A C 1
ATOM 660 O O . LEU A 1 88 ? 9.409 4.332 -21.302 1.00 91.38 88 LEU A O 1
ATOM 664 N N . LEU A 1 89 ? 10.239 2.580 -22.448 1.00 90.69 89 LEU A N 1
ATOM 665 C CA . LEU A 1 89 ? 9.019 1.778 -22.374 1.00 90.69 89 LEU A CA 1
ATOM 666 C C . LEU A 1 89 ? 8.655 1.458 -20.919 1.00 90.69 89 LEU A C 1
ATOM 668 O O . LEU A 1 89 ? 7.523 1.696 -20.497 1.00 90.69 89 LEU A O 1
ATOM 672 N N . PHE A 1 90 ? 9.614 0.961 -20.134 1.00 91.06 90 PHE A N 1
ATOM 673 C CA . PHE A 1 90 ? 9.389 0.668 -18.720 1.00 91.06 90 PHE A CA 1
ATOM 674 C C . PHE A 1 90 ? 9.019 1.922 -17.930 1.00 91.06 90 PHE A C 1
ATOM 676 O O . PHE A 1 90 ? 8.081 1.877 -17.135 1.00 91.06 90 PHE A O 1
ATOM 683 N N . GLY A 1 91 ? 9.695 3.044 -18.184 1.00 89.56 91 GLY A N 1
ATOM 684 C CA . GLY A 1 91 ? 9.378 4.333 -17.578 1.00 89.56 91 GLY A CA 1
ATOM 685 C C . GLY A 1 91 ? 7.958 4.799 -17.903 1.00 89.56 91 GLY A C 1
ATOM 686 O O . GLY A 1 91 ? 7.228 5.195 -16.996 1.00 89.56 91 GLY A O 1
ATOM 687 N N . ALA A 1 92 ? 7.531 4.686 -19.163 1.00 92.25 92 ALA A N 1
ATOM 688 C CA . ALA A 1 92 ? 6.178 5.040 -19.588 1.00 92.25 92 ALA A CA 1
ATOM 689 C C . ALA A 1 92 ? 5.116 4.167 -18.902 1.00 92.25 92 ALA A C 1
ATOM 691 O O . ALA A 1 92 ? 4.125 4.684 -18.384 1.00 92.25 92 ALA A O 1
ATOM 692 N N . VAL A 1 93 ? 5.345 2.852 -18.832 1.00 93.12 93 VAL A N 1
ATOM 693 C CA . VAL A 1 93 ? 4.454 1.927 -18.117 1.00 93.12 93 VAL A CA 1
ATOM 694 C C . VAL A 1 93 ? 4.373 2.293 -16.634 1.00 93.12 93 VAL A C 1
ATOM 696 O O . VAL A 1 93 ? 3.271 2.375 -16.088 1.00 93.12 93 VAL A O 1
ATOM 699 N N . LEU A 1 94 ? 5.508 2.572 -15.984 1.00 91.00 94 LEU A N 1
ATOM 700 C CA . LEU A 1 94 ? 5.538 2.964 -14.574 1.00 91.00 94 LEU A CA 1
ATOM 701 C C . LEU A 1 94 ? 4.794 4.283 -14.322 1.00 91.00 94 LEU A C 1
ATOM 703 O O . LEU A 1 94 ? 4.037 4.388 -13.355 1.00 91.00 94 LEU A O 1
ATOM 707 N N . ALA A 1 95 ? 4.983 5.264 -15.208 1.00 92.25 95 ALA A N 1
ATOM 708 C CA . ALA A 1 95 ? 4.369 6.584 -15.124 1.00 92.25 95 ALA A CA 1
ATOM 709 C C . ALA A 1 95 ? 2.838 6.534 -15.214 1.00 92.25 95 ALA A C 1
ATOM 711 O O . ALA A 1 95 ? 2.174 7.377 -14.619 1.00 92.25 95 ALA A O 1
ATOM 712 N N . VAL A 1 96 ? 2.269 5.539 -15.904 1.00 95.06 96 VAL A N 1
ATOM 713 C CA . VAL A 1 96 ? 0.815 5.318 -15.944 1.00 95.06 96 VAL A CA 1
ATOM 714 C C . VAL A 1 96 ? 0.356 4.430 -14.787 1.00 95.06 96 VAL A C 1
ATOM 716 O O . VAL A 1 96 ? -0.660 4.714 -14.148 1.00 95.06 96 VAL A O 1
ATOM 719 N N . ALA A 1 97 ? 1.096 3.368 -14.469 1.00 90.56 97 ALA A N 1
ATOM 720 C CA . ALA A 1 97 ? 0.702 2.410 -13.440 1.00 90.56 97 ALA A CA 1
ATOM 721 C C . ALA A 1 97 ? 0.639 3.050 -12.043 1.00 90.56 97 ALA A C 1
ATOM 723 O O . ALA A 1 97 ? -0.350 2.865 -11.329 1.00 90.56 97 ALA A O 1
ATOM 724 N N . ALA A 1 98 ? 1.648 3.844 -11.670 1.00 88.06 98 ALA A N 1
ATOM 725 C CA . ALA A 1 98 ? 1.730 4.481 -10.358 1.00 88.06 98 ALA A CA 1
ATOM 726 C C . ALA A 1 98 ? 0.505 5.363 -10.021 1.00 88.06 98 ALA A C 1
ATOM 728 O O . ALA A 1 98 ? -0.166 5.078 -9.022 1.00 88.06 98 ALA A O 1
ATOM 729 N N . PRO A 1 99 ? 0.128 6.376 -10.830 1.00 91.94 99 PRO A N 1
ATOM 730 C CA . PRO A 1 99 ? -1.054 7.188 -10.547 1.00 91.94 99 PRO A CA 1
ATOM 731 C C . PRO A 1 99 ? -2.350 6.377 -10.630 1.00 91.94 99 PRO A C 1
ATOM 733 O O . PRO A 1 99 ? -3.275 6.643 -9.866 1.00 91.94 99 PRO A O 1
ATOM 736 N N . THR A 1 100 ? -2.420 5.354 -11.488 1.00 92.94 100 THR A N 1
ATOM 737 C CA . THR A 1 100 ? -3.604 4.485 -11.584 1.00 92.94 100 THR A CA 1
ATOM 738 C C . THR A 1 100 ? -3.844 3.725 -10.277 1.00 92.94 100 THR A C 1
ATOM 740 O O . THR A 1 100 ? -4.971 3.688 -9.776 1.00 92.94 100 THR A O 1
ATOM 743 N N . VAL A 1 101 ? -2.789 3.164 -9.678 1.00 91.25 101 VAL A N 1
ATOM 744 C CA . VAL A 1 101 ? -2.873 2.469 -8.384 1.00 91.25 101 VAL A CA 1
ATOM 745 C C . VAL A 1 101 ? -3.246 3.441 -7.267 1.00 91.25 101 VAL A C 1
ATOM 747 O O . VAL A 1 101 ? -4.138 3.132 -6.475 1.00 91.25 101 VAL A O 1
ATOM 750 N N . VAL A 1 102 ? -2.631 4.628 -7.226 1.00 89.06 102 VAL A N 1
ATOM 751 C CA . VAL A 1 102 ? -2.958 5.670 -6.235 1.00 89.06 102 VAL A CA 1
ATOM 752 C C . VAL A 1 102 ? -4.422 6.093 -6.352 1.00 89.06 102 VAL A C 1
ATOM 754 O O . VAL A 1 102 ? -5.129 6.156 -5.346 1.00 89.06 102 VAL A O 1
ATOM 757 N N . TRP A 1 103 ? -4.916 6.313 -7.569 1.00 90.44 103 TRP A N 1
ATOM 758 C CA . TRP A 1 103 ? -6.306 6.684 -7.816 1.00 90.44 103 TRP A CA 1
ATOM 759 C C . TRP A 1 103 ? -7.291 5.585 -7.391 1.00 90.44 103 TRP A C 1
ATOM 761 O O . TRP A 1 103 ? -8.291 5.864 -6.724 1.00 90.44 103 TRP A O 1
ATOM 771 N N . LEU A 1 104 ? -7.000 4.321 -7.710 1.00 90.31 104 LEU A N 1
ATOM 772 C CA . LEU A 1 104 ? -7.813 3.180 -7.283 1.00 90.31 104 LEU A CA 1
ATOM 773 C C . LEU A 1 104 ? -7.817 3.014 -5.758 1.00 90.31 104 LEU A C 1
ATOM 775 O O . LEU A 1 104 ? -8.879 2.780 -5.167 1.00 90.31 104 LEU A O 1
ATOM 779 N N . ALA A 1 105 ? -6.654 3.162 -5.121 1.00 86.38 105 ALA A N 1
ATOM 780 C CA . ALA A 1 105 ? -6.513 3.118 -3.672 1.00 86.38 105 ALA A CA 1
ATOM 781 C C . ALA A 1 105 ? -7.320 4.242 -3.010 1.00 86.38 105 ALA A C 1
ATOM 783 O O . ALA A 1 105 ? -8.116 3.968 -2.109 1.00 86.38 105 ALA A O 1
ATOM 784 N N . TRP A 1 106 ? -7.215 5.471 -3.522 1.00 85.75 106 TRP A N 1
ATOM 785 C CA . TRP A 1 106 ? -7.995 6.620 -3.066 1.00 85.75 106 TRP A CA 1
ATOM 786 C C . TRP A 1 106 ? -9.501 6.387 -3.214 1.00 85.75 106 TRP A C 1
ATOM 788 O O . TRP A 1 106 ? -10.264 6.570 -2.267 1.00 85.75 106 TRP A O 1
ATOM 798 N N . ARG A 1 107 ? -9.950 5.883 -4.369 1.00 87.94 107 ARG A N 1
ATOM 799 C CA . ARG A 1 107 ? -11.368 5.578 -4.613 1.00 87.94 107 ARG A CA 1
ATOM 800 C C . ARG A 1 107 ? -11.896 4.473 -3.692 1.00 87.94 107 ARG A C 1
ATOM 802 O O . ARG A 1 107 ? -13.076 4.467 -3.335 1.00 87.94 107 ARG A O 1
ATOM 809 N N . ARG A 1 108 ? -11.062 3.500 -3.320 1.00 83.75 108 ARG A N 1
ATOM 810 C CA . ARG A 1 108 ? -11.425 2.458 -2.347 1.00 83.75 108 ARG A CA 1
ATOM 811 C C . ARG A 1 108 ? -11.467 3.017 -0.926 1.00 83.75 108 ARG A C 1
ATOM 813 O O . ARG A 1 108 ? -12.388 2.685 -0.183 1.00 83.75 108 ARG A O 1
ATOM 820 N N . PHE A 1 109 ? -10.506 3.864 -0.573 1.00 79.25 109 PHE A N 1
ATOM 821 C CA . PHE A 1 109 ? -10.438 4.523 0.724 1.00 79.25 109 PHE A CA 1
ATOM 822 C C . PHE A 1 109 ? -11.638 5.449 0.947 1.00 79.25 109 PHE A C 1
ATOM 824 O O . PHE A 1 109 ? -12.331 5.308 1.950 1.00 79.25 109 PHE A O 1
ATOM 831 N N . GLY A 1 110 ? -11.977 6.282 -0.041 1.00 78.06 110 GLY A N 1
ATOM 832 C CA . GLY A 1 110 ? -13.156 7.148 0.002 1.00 78.06 110 GLY A CA 1
ATOM 833 C C . GLY A 1 110 ? -14.461 6.373 0.213 1.00 78.06 110 GLY A C 1
ATOM 834 O O . GLY A 1 110 ? -15.283 6.771 1.029 1.00 78.06 110 GLY A O 1
ATOM 835 N N . ARG A 1 111 ? -14.624 5.206 -0.430 1.00 76.06 111 ARG A N 1
ATOM 836 C CA . ARG A 1 111 ? -15.793 4.334 -0.201 1.00 76.06 111 ARG A CA 1
ATOM 837 C C . ARG A 1 111 ? -15.865 3.772 1.223 1.00 76.06 111 ARG A C 1
ATOM 839 O O . ARG A 1 111 ? -16.960 3.615 1.747 1.00 76.06 111 ARG A O 1
ATOM 846 N N . ARG A 1 112 ? -14.726 3.471 1.855 1.00 68.75 112 ARG A N 1
ATOM 847 C CA . ARG A 1 112 ? -14.674 2.955 3.238 1.00 68.75 112 ARG A CA 1
ATOM 848 C C . ARG A 1 112 ? -14.856 4.052 4.286 1.00 68.75 112 ARG A C 1
ATOM 850 O O . ARG A 1 112 ? -15.463 3.800 5.320 1.00 68.75 112 ARG A O 1
ATOM 857 N N . LEU A 1 113 ? -14.382 5.263 3.999 1.00 63.44 113 LEU A N 1
ATOM 858 C CA . LEU A 1 113 ? -14.585 6.433 4.852 1.00 63.44 113 LEU A CA 1
ATOM 859 C C . LEU A 1 113 ? -16.060 6.825 4.979 1.00 63.44 113 LEU A C 1
ATOM 861 O O . LEU A 1 113 ? -16.464 7.239 6.057 1.00 63.44 113 LEU A O 1
ATOM 865 N N . VAL A 1 114 ? -16.872 6.664 3.925 1.00 61.44 114 VAL A N 1
ATOM 866 C CA . VAL A 1 114 ? -18.330 6.891 4.010 1.00 61.44 114 VAL A CA 1
ATOM 867 C C . VAL A 1 114 ? -18.971 5.963 5.044 1.00 61.44 114 VAL A C 1
ATOM 869 O O . VAL A 1 114 ? -19.780 6.423 5.841 1.00 61.44 114 VAL A O 1
ATOM 872 N N . GLY A 1 115 ? -18.545 4.696 5.095 1.00 59.94 115 GLY A N 1
ATOM 873 C CA . GLY A 1 115 ? -19.010 3.743 6.106 1.00 59.94 115 GLY A CA 1
ATOM 874 C C . GLY A 1 115 ? -18.651 4.172 7.530 1.00 59.94 115 GLY A C 1
ATOM 875 O O . GLY A 1 115 ? -19.520 4.168 8.389 1.00 59.94 115 GLY A O 1
ATOM 876 N N . LEU A 1 116 ? -17.411 4.628 7.756 1.00 60.31 116 LEU A N 1
ATOM 877 C CA . LEU A 1 116 ? -16.965 5.183 9.047 1.00 60.31 116 LEU A CA 1
ATOM 878 C C . LEU A 1 116 ? -17.731 6.451 9.444 1.00 60.31 116 LEU A C 1
ATOM 880 O O . LEU A 1 116 ? -17.984 6.679 10.623 1.00 60.31 116 LEU A O 1
ATOM 884 N N . ARG A 1 117 ? -18.095 7.280 8.461 1.00 62.81 117 ARG A N 1
ATOM 885 C CA . ARG A 1 117 ? -18.877 8.498 8.682 1.00 62.81 117 ARG A CA 1
ATOM 886 C C . ARG A 1 117 ? -20.306 8.166 9.108 1.00 62.81 117 ARG A C 1
ATOM 888 O O . ARG A 1 117 ? -20.779 8.757 10.064 1.00 62.81 117 ARG A O 1
ATOM 895 N N . GLN A 1 118 ? -20.925 7.160 8.487 1.00 62.69 118 GLN A N 1
ATOM 896 C CA . GLN A 1 118 ? -22.212 6.622 8.941 1.00 62.69 118 GLN A CA 1
ATOM 897 C C . GLN A 1 118 ? -22.132 6.030 10.352 1.00 62.69 118 GLN A C 1
ATOM 899 O O . GLN A 1 118 ? -23.028 6.271 11.146 1.00 62.69 118 GLN A O 1
ATOM 904 N N . THR A 1 119 ? -21.053 5.321 10.703 1.00 66.56 119 THR A N 1
ATOM 905 C CA . THR A 1 119 ? -20.915 4.768 12.065 1.00 66.56 119 THR A CA 1
ATOM 906 C C . THR A 1 119 ? -20.720 5.855 13.125 1.00 66.56 119 THR A C 1
ATOM 908 O O . THR A 1 119 ? -21.123 5.668 14.266 1.00 66.56 119 THR A O 1
ATOM 911 N N . LEU A 1 120 ? -20.094 6.983 12.769 1.00 66.19 120 LEU A N 1
ATOM 912 C CA . LEU A 1 120 ? -19.980 8.147 13.654 1.00 66.19 120 LEU A CA 1
ATOM 913 C C . LEU A 1 120 ? -21.296 8.923 13.773 1.00 66.19 120 LEU A C 1
ATOM 915 O O . LEU A 1 120 ? -21.598 9.404 14.861 1.00 66.19 120 LEU A O 1
ATOM 919 N N . ASP A 1 121 ? -22.066 9.027 12.687 1.00 70.31 121 ASP A N 1
ATOM 920 C CA . ASP A 1 121 ? -23.397 9.646 12.704 1.00 70.31 121 ASP A CA 1
ATOM 921 C C . ASP A 1 121 ? -24.416 8.794 13.488 1.00 70.31 121 ASP A C 1
ATOM 923 O O . ASP A 1 121 ? -25.324 9.352 14.086 1.00 70.31 121 ASP A O 1
ATOM 927 N N . GLU A 1 122 ? -24.257 7.466 13.544 1.00 68.44 122 GLU A N 1
ATOM 928 C CA . GLU A 1 122 ? -25.087 6.569 14.375 1.00 68.44 122 GLU A CA 1
ATOM 929 C C . GLU A 1 122 ? -24.732 6.601 15.874 1.00 68.44 122 GLU A C 1
ATOM 931 O O . GLU A 1 122 ? -25.496 6.094 16.696 1.00 68.44 122 GLU A O 1
ATOM 936 N N . LEU A 1 123 ? -23.570 7.153 16.241 1.00 68.81 123 LEU A N 1
ATOM 937 C CA . LEU A 1 123 ? -23.096 7.203 17.630 1.00 68.81 123 LEU A CA 1
ATOM 938 C C . LEU A 1 123 ? -23.494 8.495 18.373 1.00 68.81 123 LEU A C 1
ATOM 940 O O . LEU A 1 123 ? -23.302 8.562 19.590 1.00 68.81 123 LEU A O 1
ATOM 944 N N . HIS A 1 124 ? -23.995 9.506 17.654 1.00 46.06 124 HIS A N 1
ATOM 945 C CA . HIS A 1 124 ? -24.539 10.761 18.194 1.00 46.06 124 HIS A CA 1
ATOM 946 C C . HIS A 1 124 ? -26.068 10.734 18.219 1.00 46.06 124 HIS A C 1
ATOM 948 O O . HIS A 1 124 ? -26.626 11.320 19.175 1.00 46.06 124 HIS A O 1
#

Foldseek 3Di:
DDDDDDPDPVVVVVVVVVVVVVVVVVVVVVVVVVVVVVVVVVVVVVVVVVVVVVVVVVVCVVVVVVVQLVVLCVCACPVPDHSVRSSVVVVVVCVVVVVVVVVVVVVVVVVVVVVVVVVVVVVD

Secondary structure (DSSP, 8-state):
-----SSSHHHHHHHHHHHHHHHHHHHHHHHHHHHHHHHHHHHHHHHHHHHHHHHHHHHHHHHHHHHHHHHHHHTTTGGG--HHHHHHHHHHHHHHHHHHHHHHHHHHHHHHHHHHHHHHHTT-

Radius of gyration: 32.48 Å; chains: 1; bounding box: 76×27×96 Å

Sequence (124 aa):
MAKNVSRPLFERLGEELRALRGELAESVALRWQLAVLEIKNDLRLGRQFAIAAAVAVVMGLTALPLLLAALAHALDGRLGLSAGGWLLLFGAVLAVAAPTVVWLAWRRFGRRLVGLRQTLDELH